Protein AF-A0A961CED8-F1 (afdb_monomer_lite)

Radius of gyration: 16.65 Å; chains: 1; bounding box: 51×16×36 Å

Foldseek 3Di:
DVVVVCCVPPLVLFADADAADADPPPCPVVAGGGHPAATPGAGSHDTPVVSVCVVVVHDDPPPDPPPPPDD

Sequence (71 aa):
PILYDLHATDADTVFRDITVGNNDVWGRVGCCAAGPGYDLASGLGSLRFAGLARALGAQVPPTTTSTTTST

Structure (mmCIF, N/CA/C/O backbone):
data_AF-A0A961CED8-F1
#
_entry.id   AF-A0A961CED8-F1
#
loop_
_atom_site.group_PDB
_atom_site.id
_atom_site.type_symbol
_atom_site.label_atom_id
_atom_site.label_alt_id
_atom_site.label_comp_id
_atom_site.label_asym_id
_atom_site.label_entity_id
_atom_site.label_seq_id
_atom_site.pdbx_PDB_ins_code
_atom_site.Cartn_x
_atom_site.Cartn_y
_atom_site.Cartn_z
_atom_site.occupancy
_atom_site.B_iso_or_equiv
_atom_site.auth_seq_id
_atom_site.auth_comp_id
_atom_site.auth_asym_id
_atom_site.auth_atom_id
_atom_site.pdbx_PDB_model_num
ATOM 1 N N . PRO A 1 1 ? 1.473 9.957 12.043 1.00 91.25 1 PRO A N 1
ATOM 2 C CA . PRO A 1 1 ? 0.351 10.556 11.279 1.00 91.25 1 PRO A CA 1
ATOM 3 C C . PRO A 1 1 ? -0.629 9.460 10.878 1.00 91.25 1 PRO A C 1
ATOM 5 O O . PRO A 1 1 ? -0.165 8.379 10.535 1.00 91.25 1 PRO A O 1
ATOM 8 N N . ILE A 1 2 ? -1.934 9.742 10.882 1.00 94.69 2 ILE A N 1
ATOM 9 C CA . ILE A 1 2 ? -2.984 8.708 10.914 1.00 94.69 2 ILE A CA 1
ATOM 10 C C . ILE A 1 2 ? -2.853 7.598 9.857 1.00 94.69 2 ILE A C 1
ATOM 12 O O . ILE A 1 2 ? -3.112 6.442 10.157 1.00 94.69 2 ILE A O 1
ATOM 16 N N . LEU A 1 3 ? -2.394 7.908 8.639 1.00 96.19 3 LEU A N 1
ATOM 17 C CA . LEU A 1 3 ? -2.231 6.899 7.583 1.00 96.19 3 LEU A CA 1
ATOM 18 C C . LEU A 1 3 ? -1.125 5.875 7.881 1.00 96.19 3 LEU A C 1
ATOM 20 O O . LEU A 1 3 ? -1.286 4.703 7.565 1.00 96.19 3 LEU A O 1
ATOM 24 N N . TYR A 1 4 ? -0.027 6.292 8.511 1.00 96.62 4 TYR A N 1
ATOM 25 C CA . TYR A 1 4 ? 1.053 5.380 8.902 1.00 96.62 4 TYR A CA 1
ATOM 26 C C . TYR A 1 4 ? 0.671 4.540 10.121 1.00 96.62 4 TYR A C 1
ATOM 28 O O . TYR A 1 4 ? 1.044 3.374 10.195 1.00 96.62 4 TYR A O 1
ATOM 36 N N . ASP A 1 5 ? -0.115 5.113 11.034 1.00 96.69 5 ASP A N 1
ATOM 37 C CA . ASP A 1 5 ? -0.630 4.391 12.199 1.00 96.69 5 ASP A CA 1
ATOM 38 C C . ASP A 1 5 ? -1.602 3.289 11.739 1.00 96.69 5 ASP A C 1
ATOM 40 O O . ASP A 1 5 ? -1.453 2.134 12.126 1.00 96.69 5 ASP A O 1
ATOM 44 N N . LEU A 1 6 ? -2.507 3.614 10.807 1.00 96.44 6 LEU A N 1
ATOM 45 C CA . LEU A 1 6 ? -3.406 2.643 10.172 1.00 96.44 6 LEU A CA 1
ATOM 46 C C . LEU A 1 6 ? -2.672 1.596 9.334 1.00 96.44 6 LEU A C 1
ATOM 48 O O . LEU A 1 6 ? -3.127 0.463 9.249 1.00 96.44 6 LEU A O 1
ATOM 52 N N . HIS A 1 7 ? -1.548 1.934 8.705 1.00 96.88 7 HIS A N 1
ATOM 53 C CA . HIS A 1 7 ? -0.741 0.928 8.018 1.00 96.88 7 HIS A CA 1
ATOM 54 C C . HIS A 1 7 ? -0.074 -0.032 9.015 1.00 96.88 7 HIS A C 1
ATOM 56 O O . HIS A 1 7 ? 0.062 -1.214 8.730 1.00 96.88 7 HIS A O 1
ATOM 62 N N . ALA A 1 8 ? 0.314 0.436 10.203 1.00 95.81 8 ALA A N 1
ATOM 63 C CA . ALA A 1 8 ? 0.890 -0.433 11.226 1.00 95.81 8 ALA A CA 1
ATOM 64 C C . ALA A 1 8 ? -0.133 -1.415 11.833 1.00 95.81 8 ALA A C 1
ATOM 66 O O . ALA A 1 8 ? 0.263 -2.492 12.277 1.00 95.81 8 ALA A O 1
ATOM 67 N N . THR A 1 9 ? -1.424 -1.064 11.860 1.00 95.56 9 THR A N 1
ATOM 68 C CA . THR A 1 9 ? -2.478 -1.879 12.495 1.00 95.56 9 THR A CA 1
ATOM 69 C C . THR A 1 9 ? -3.388 -2.613 11.509 1.00 95.56 9 THR A C 1
ATOM 71 O O . THR A 1 9 ? -3.837 -3.714 11.811 1.00 95.56 9 THR A O 1
ATOM 74 N N . ASP A 1 10 ? -3.646 -2.034 10.335 1.00 93.69 10 ASP A N 1
ATOM 75 C CA . ASP A 1 10 ? -4.723 -2.428 9.415 1.00 93.69 10 ASP A CA 1
ATOM 76 C C . ASP A 1 10 ? -4.307 -2.345 7.929 1.00 93.69 10 ASP A C 1
ATOM 78 O O . ASP A 1 10 ? -5.153 -2.088 7.062 1.00 93.69 10 ASP A O 1
ATOM 82 N N . ALA A 1 11 ? -3.018 -2.558 7.619 1.00 94.12 11 ALA A N 1
ATOM 83 C CA . ALA A 1 11 ? -2.434 -2.412 6.276 1.00 94.12 11 ALA A CA 1
ATOM 84 C C . ALA A 1 11 ? -3.324 -2.977 5.158 1.00 94.12 11 ALA A C 1
ATOM 86 O O . ALA A 1 11 ? -3.773 -2.230 4.292 1.00 94.12 11 ALA A O 1
ATOM 87 N N . ASP A 1 12 ? -3.651 -4.268 5.212 1.00 95.31 12 ASP A N 1
ATOM 88 C CA . ASP A 1 12 ? -4.381 -4.953 4.136 1.00 95.31 12 ASP A CA 1
ATOM 89 C C . ASP A 1 12 ? -5.838 -4.486 3.988 1.00 95.31 12 ASP A C 1
ATOM 91 O O . ASP A 1 12 ? -6.436 -4.576 2.908 1.00 95.31 12 ASP A O 1
ATO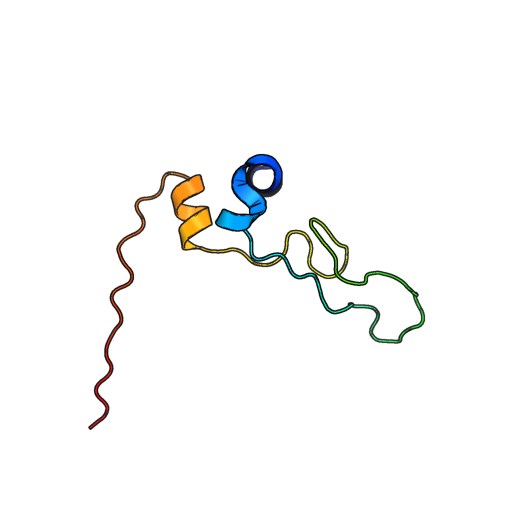M 95 N N . THR A 1 13 ? -6.421 -3.975 5.074 1.00 95.69 13 THR A N 1
ATOM 96 C CA . THR A 1 13 ? -7.800 -3.480 5.100 1.00 95.69 13 THR A CA 1
ATOM 97 C C . THR A 1 13 ? -7.887 -2.082 4.502 1.00 95.69 13 THR A C 1
ATOM 99 O O . THR A 1 13 ? -8.815 -1.789 3.743 1.00 95.69 13 THR A O 1
ATOM 102 N N . VAL A 1 14 ? -6.939 -1.209 4.844 1.00 97.75 14 VAL A N 1
ATOM 103 C CA . VAL A 1 14 ? -6.966 0.218 4.489 1.00 97.75 14 VAL A CA 1
ATOM 104 C C . VAL A 1 14 ? -6.217 0.494 3.189 1.00 97.75 14 VAL A C 1
ATOM 106 O O . VAL A 1 14 ? -6.601 1.399 2.445 1.00 97.75 14 VAL A O 1
ATOM 109 N N . PHE A 1 15 ? -5.205 -0.305 2.868 1.00 98.44 15 PHE A N 1
ATOM 110 C CA . PHE A 1 15 ? -4.325 -0.097 1.731 1.00 98.44 15 PHE A CA 1
ATOM 111 C C . PHE A 1 15 ? -4.372 -1.278 0.760 1.00 98.44 15 PHE A C 1
ATOM 113 O O . PHE A 1 15 ? -4.577 -2.445 1.099 1.00 98.44 15 PHE A O 1
ATOM 120 N N . ARG A 1 16 ? -4.213 -0.957 -0.516 1.00 98.19 16 ARG A N 1
ATOM 121 C CA . ARG A 1 16 ? -3.790 -1.897 -1.541 1.00 98.19 16 ARG A CA 1
ATOM 122 C C . ARG A 1 16 ? -2.336 -1.579 -1.832 1.00 98.19 16 ARG A C 1
ATOM 124 O O . ARG A 1 16 ? -2.056 -0.635 -2.576 1.00 98.19 16 ARG A O 1
ATOM 131 N N . ASP A 1 17 ? -1.481 -2.384 -1.219 1.00 98.38 17 ASP A N 1
ATOM 132 C CA . ASP A 1 17 ? -0.039 -2.363 -1.398 1.00 98.38 17 ASP A CA 1
ATOM 133 C C . ASP A 1 17 ? 0.323 -2.651 -2.864 1.00 98.38 17 ASP A C 1
ATOM 135 O O . ASP A 1 17 ? -0.253 -3.542 -3.505 1.00 98.38 17 ASP A O 1
ATOM 139 N N . ILE A 1 18 ? 1.224 -1.845 -3.418 1.00 98.44 18 ILE A N 1
ATOM 140 C CA . ILE A 1 18 ? 1.683 -1.955 -4.798 1.00 98.44 18 ILE A CA 1
ATOM 141 C C . ILE A 1 18 ? 3.095 -2.511 -4.750 1.00 98.44 18 ILE A C 1
ATOM 143 O O . ILE A 1 18 ? 4.033 -1.805 -4.435 1.00 98.44 18 ILE A O 1
ATOM 147 N N . THR A 1 19 ? 3.251 -3.777 -5.124 1.00 98.25 19 THR A N 1
ATOM 148 C CA . THR A 1 19 ? 4.525 -4.494 -4.963 1.00 98.25 19 THR A CA 1
ATOM 149 C C . THR A 1 19 ? 5.261 -4.752 -6.276 1.00 98.25 19 THR A C 1
ATOM 151 O O . THR A 1 19 ? 6.286 -5.428 -6.294 1.00 98.25 19 THR A O 1
ATOM 154 N N . VAL A 1 20 ? 4.732 -4.256 -7.401 1.00 98.12 20 VAL A N 1
ATOM 155 C CA . VAL A 1 20 ? 5.288 -4.484 -8.742 1.00 98.12 20 VAL A CA 1
ATOM 156 C C . VAL A 1 20 ? 5.318 -3.179 -9.531 1.00 98.12 20 VAL A C 1
ATOM 158 O O . VAL A 1 20 ? 4.296 -2.512 -9.682 1.00 98.12 20 VAL A O 1
ATOM 161 N N . GLY A 1 21 ? 6.491 -2.855 -10.078 1.00 96.94 21 GLY A N 1
ATOM 162 C CA . GLY A 1 21 ? 6.755 -1.637 -10.845 1.00 96.94 21 GLY A CA 1
ATOM 163 C C . GLY A 1 21 ? 7.960 -0.876 -10.296 1.00 96.94 21 GLY A C 1
ATOM 164 O O . GLY A 1 21 ? 8.596 -1.307 -9.338 1.00 96.94 21 GLY A O 1
ATOM 165 N N . ASN A 1 22 ? 8.302 0.246 -10.920 1.00 97.25 22 ASN A N 1
ATOM 166 C CA . ASN A 1 22 ? 9.294 1.197 -10.421 1.00 97.25 22 ASN A CA 1
ATOM 167 C C . ASN A 1 22 ? 8.993 2.594 -10.987 1.00 97.25 22 ASN A C 1
ATOM 169 O O . ASN A 1 22 ? 8.234 2.713 -11.953 1.00 97.25 22 ASN A O 1
ATOM 173 N N . ASN A 1 23 ? 9.587 3.636 -10.402 1.00 96.31 23 ASN A N 1
ATOM 174 C CA . ASN A 1 23 ? 9.536 5.006 -10.930 1.00 96.31 23 ASN A CA 1
ATOM 175 C C . ASN A 1 23 ? 10.902 5.515 -11.444 1.00 96.31 23 ASN A C 1
ATOM 177 O O . ASN A 1 23 ? 11.064 6.717 -11.661 1.00 96.31 23 ASN A O 1
ATOM 181 N N . ASP A 1 24 ? 11.867 4.623 -11.700 1.00 95.94 24 ASP A N 1
ATOM 182 C CA . ASP A 1 24 ? 13.122 4.955 -12.388 1.00 95.94 24 ASP A CA 1
ATOM 183 C C . ASP A 1 24 ? 12.896 4.957 -13.904 1.00 95.94 24 ASP A C 1
ATOM 185 O O . ASP A 1 24 ? 13.228 4.013 -14.621 1.00 95.94 24 ASP A O 1
ATOM 189 N N . VAL A 1 25 ? 12.311 6.050 -14.398 1.00 94.31 25 VAL A N 1
ATOM 190 C CA . VAL A 1 25 ? 11.868 6.193 -15.796 1.00 94.31 25 VAL A CA 1
ATOM 191 C C . VAL A 1 25 ? 12.999 5.931 -16.802 1.00 94.31 25 VAL A C 1
ATOM 193 O O . VAL A 1 25 ? 12.746 5.429 -17.896 1.00 94.31 25 VAL A O 1
ATOM 196 N N . TRP A 1 26 ? 14.251 6.238 -16.439 1.00 93.88 26 TRP A N 1
ATOM 197 C CA . TRP A 1 26 ? 15.416 6.082 -17.318 1.00 93.88 26 TRP A CA 1
ATOM 198 C C . TRP A 1 26 ? 16.247 4.831 -17.041 1.00 93.88 26 TRP A C 1
ATOM 200 O O . TRP A 1 26 ? 17.202 4.587 -17.780 1.00 93.88 26 TRP A O 1
ATOM 210 N N . GLY A 1 27 ? 15.916 4.053 -16.007 1.00 92.19 27 GLY A N 1
ATOM 211 C CA . GLY A 1 27 ? 16.686 2.879 -15.593 1.00 92.19 27 GLY A CA 1
ATOM 212 C C . GLY A 1 27 ? 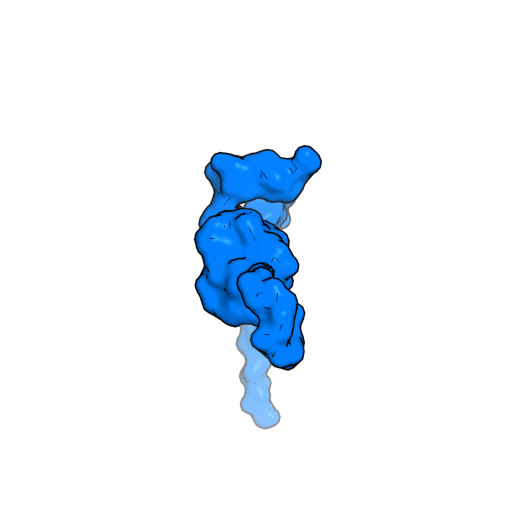18.138 3.204 -15.226 1.00 92.19 27 GLY A C 1
ATOM 213 O O . GLY A 1 27 ? 19.026 2.384 -15.454 1.00 92.19 27 GLY A O 1
ATOM 214 N N . ARG A 1 28 ? 18.407 4.429 -14.752 1.00 93.38 28 ARG A N 1
ATOM 215 C CA . ARG A 1 28 ? 19.769 4.921 -14.456 1.00 93.38 28 ARG A CA 1
ATOM 216 C C . ARG A 1 28 ? 19.997 5.232 -12.989 1.00 93.38 28 ARG A C 1
ATOM 218 O O . ARG A 1 28 ? 21.150 5.273 -12.570 1.00 93.38 28 ARG A O 1
ATOM 225 N N . VAL A 1 29 ? 18.934 5.485 -12.230 1.00 91.44 29 VAL A N 1
ATOM 226 C CA . VAL A 1 29 ? 19.045 5.753 -10.793 1.00 91.44 29 VAL A CA 1
ATOM 227 C C . VAL A 1 29 ? 19.246 4.437 -10.039 1.00 91.44 29 VAL A C 1
ATOM 229 O O . VAL A 1 29 ? 19.918 4.417 -9.011 1.00 91.44 29 VAL A O 1
ATOM 232 N N . GLY A 1 30 ? 18.707 3.331 -10.566 1.00 88.62 30 GLY A N 1
ATOM 233 C CA . GLY A 1 30 ? 18.814 2.004 -9.963 1.00 88.62 30 GLY A CA 1
ATOM 234 C C . GLY A 1 30 ? 18.043 1.895 -8.650 1.00 88.62 30 GLY A C 1
ATOM 235 O O . GLY A 1 30 ? 18.407 1.098 -7.789 1.00 88.62 30 GLY A O 1
ATOM 236 N N . CYS A 1 31 ? 17.011 2.721 -8.469 1.00 87.06 31 CYS A N 1
ATOM 237 C CA . CYS A 1 31 ? 16.247 2.802 -7.232 1.00 87.06 31 CYS A CA 1
ATOM 238 C C . CYS A 1 31 ? 14.768 2.497 -7.443 1.00 87.06 31 CYS A C 1
ATOM 240 O O . CYS A 1 31 ? 14.271 2.398 -8.565 1.00 87.06 31 CYS A O 1
ATOM 242 N N . CYS A 1 32 ? 14.072 2.465 -6.306 1.00 93.38 32 CYS A N 1
ATOM 243 C CA . CYS A 1 32 ? 12.655 2.781 -6.246 1.00 93.38 32 CYS A CA 1
ATOM 244 C C . CYS A 1 32 ? 11.773 1.777 -7.001 1.00 93.38 32 CYS A C 1
ATOM 246 O O . CYS A 1 32 ? 10.766 2.134 -7.610 1.00 93.38 32 CYS A O 1
ATOM 248 N N . ALA A 1 33 ? 12.172 0.504 -6.955 1.00 97.00 33 ALA A N 1
ATOM 249 C CA . ALA A 1 33 ? 11.270 -0.596 -7.238 1.00 97.00 33 ALA A CA 1
ATOM 250 C C . ALA A 1 33 ? 10.219 -0.680 -6.128 1.00 97.00 33 ALA A C 1
ATOM 252 O O . ALA A 1 33 ? 10.540 -0.531 -4.947 1.00 97.00 33 ALA A O 1
ATOM 253 N N . ALA A 1 34 ? 8.978 -0.905 -6.537 1.00 98.38 34 ALA A N 1
ATOM 254 C CA . ALA A 1 34 ? 7.875 -1.138 -5.628 1.00 98.38 34 ALA A CA 1
ATOM 255 C C . ALA A 1 34 ? 8.078 -2.473 -4.891 1.00 98.38 34 ALA A C 1
ATOM 257 O O . ALA A 1 34 ? 8.696 -3.398 -5.431 1.00 98.38 34 ALA A O 1
ATOM 258 N N . GLY A 1 35 ? 7.584 -2.580 -3.662 1.00 97.56 35 GLY A N 1
ATOM 259 C CA . GLY A 1 35 ? 7.803 -3.753 -2.819 1.00 97.56 35 GLY A CA 1
ATOM 260 C C . GLY A 1 35 ? 6.891 -3.756 -1.596 1.00 97.56 35 GLY A C 1
ATOM 261 O O . GLY A 1 35 ? 6.144 -2.808 -1.416 1.00 97.56 35 GLY A O 1
ATOM 262 N N . PRO A 1 36 ? 6.918 -4.816 -0.768 1.00 97.50 36 PRO A N 1
ATOM 263 C CA . PRO A 1 36 ? 6.009 -4.917 0.369 1.00 97.50 36 PRO A CA 1
ATOM 264 C C . PRO A 1 36 ? 6.130 -3.741 1.349 1.00 97.50 36 PRO A C 1
ATOM 266 O O . PRO A 1 36 ? 7.223 -3.457 1.849 1.00 97.50 36 PRO A O 1
ATOM 269 N N . GLY A 1 37 ? 4.995 -3.134 1.693 1.00 96.62 37 GLY A N 1
ATOM 270 C CA . GLY A 1 37 ? 4.903 -2.030 2.647 1.00 96.62 37 GLY A CA 1
ATOM 271 C C . GLY A 1 37 ? 5.233 -0.665 2.039 1.00 96.62 37 GLY A C 1
ATOM 272 O O . GLY A 1 37 ? 4.901 -0.380 0.897 1.00 96.62 37 GLY A O 1
ATOM 273 N N . TYR A 1 38 ? 5.850 0.223 2.828 1.00 97.12 38 TYR A N 1
ATOM 274 C CA . TYR A 1 38 ? 6.225 1.543 2.319 1.00 97.12 38 TYR A CA 1
ATOM 275 C C . TYR A 1 38 ? 7.376 1.441 1.314 1.00 97.12 38 TYR A C 1
ATOM 277 O O . TYR A 1 38 ? 8.457 0.959 1.663 1.00 97.12 38 TYR A O 1
ATOM 285 N N . ASP A 1 39 ? 7.195 2.012 0.126 1.00 97.69 39 ASP A N 1
ATOM 286 C CA . ASP A 1 39 ? 8.251 2.134 -0.876 1.00 97.69 39 ASP A CA 1
ATOM 287 C C . ASP A 1 39 ? 8.332 3.544 -1.505 1.00 97.69 39 ASP A C 1
ATOM 289 O O . ASP A 1 39 ? 7.471 4.406 -1.318 1.00 97.69 39 ASP A O 1
ATOM 293 N N . LEU A 1 40 ? 9.413 3.805 -2.248 1.00 96.75 40 LEU A N 1
ATOM 294 C CA . LEU A 1 40 ? 9.665 5.103 -2.894 1.00 96.75 40 LEU A CA 1
ATOM 295 C C . LEU A 1 40 ? 8.943 5.286 -4.241 1.00 96.75 40 LEU A C 1
ATOM 297 O O . LEU A 1 40 ? 8.978 6.379 -4.808 1.00 96.75 40 LEU A O 1
ATOM 301 N N . ALA A 1 41 ? 8.322 4.235 -4.770 1.00 97.62 41 ALA A N 1
ATOM 302 C CA . ALA A 1 41 ? 7.530 4.273 -5.993 1.00 97.62 41 ALA A CA 1
ATOM 303 C C . ALA A 1 41 ? 6.073 4.677 -5.724 1.00 97.62 41 ALA A C 1
ATOM 305 O O . ALA A 1 41 ? 5.478 5.400 -6.522 1.00 97.62 41 ALA A O 1
ATOM 306 N N . SER A 1 42 ? 5.502 4.199 -4.618 1.00 97.94 42 SER A N 1
ATOM 307 C CA . SER A 1 42 ? 4.065 4.161 -4.358 1.00 97.94 42 SER A CA 1
ATOM 308 C C . SER A 1 42 ? 3.670 4.550 -2.926 1.00 97.94 42 SER A C 1
ATOM 310 O O . SER A 1 42 ? 2.481 4.717 -2.640 1.00 97.94 42 SER A O 1
ATOM 312 N N . GLY A 1 43 ? 4.637 4.758 -2.026 1.00 97.75 43 GLY A N 1
ATOM 313 C CA . GLY A 1 43 ? 4.366 5.031 -0.617 1.00 97.75 43 GLY A CA 1
ATOM 314 C C . GLY A 1 43 ? 3.751 3.808 0.059 1.00 97.75 43 GLY A C 1
ATOM 315 O O . GLY A 1 43 ? 4.275 2.716 -0.078 1.00 97.75 43 GLY A O 1
ATOM 316 N N . LEU A 1 44 ? 2.634 3.983 0.772 1.00 98.06 44 LEU A N 1
ATOM 317 C CA . LEU A 1 44 ? 1.859 2.885 1.385 1.00 98.06 44 LEU A CA 1
ATOM 318 C C . LEU A 1 44 ? 0.900 2.199 0.386 1.00 98.06 44 LEU A C 1
ATOM 320 O O . LEU A 1 44 ? 0.028 1.427 0.783 1.00 98.06 44 LEU A O 1
ATOM 324 N N . GLY A 1 45 ? 0.977 2.557 -0.899 1.00 98.00 45 GLY A N 1
ATOM 325 C CA . GLY A 1 45 ? 0.038 2.127 -1.926 1.00 98.00 45 GLY A CA 1
ATOM 326 C C . GLY A 1 45 ? -1.259 2.944 -1.964 1.00 98.00 45 GLY A C 1
ATOM 327 O O . GLY A 1 45 ? -1.355 4.078 -1.489 1.00 98.00 45 GLY A O 1
ATOM 328 N N . SER A 1 46 ? -2.286 2.370 -2.593 1.00 98.00 46 SER A N 1
ATOM 329 C CA . SER A 1 46 ? -3.576 3.047 -2.813 1.00 98.00 46 SER A CA 1
ATOM 330 C C . SER A 1 46 ? -4.582 2.783 -1.691 1.00 98.00 46 SER A C 1
ATOM 332 O O . SER A 1 46 ? -4.610 1.697 -1.120 1.00 98.00 46 SER A O 1
ATOM 334 N N . LEU A 1 47 ? -5.4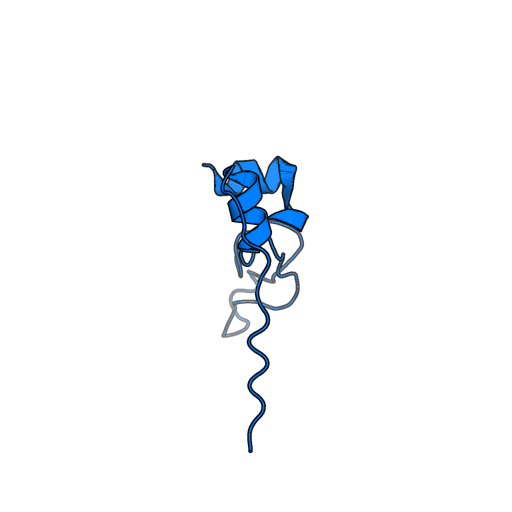56 3.747 -1.398 1.00 97.50 47 LEU A N 1
ATOM 335 C CA . LEU A 1 47 ? -6.468 3.601 -0.350 1.00 97.50 47 LEU A CA 1
ATOM 336 C C . LEU A 1 47 ? -7.640 2.720 -0.797 1.00 97.50 47 LEU A C 1
ATOM 338 O O . LEU A 1 47 ? -8.265 2.941 -1.836 1.00 97.50 47 LEU A O 1
ATOM 342 N N . ARG A 1 48 ? -8.021 1.781 0.065 1.00 96.50 48 ARG A N 1
ATOM 343 C CA . ARG A 1 48 ? -9.306 1.083 0.015 1.00 96.50 48 ARG A CA 1
ATOM 344 C C . ARG A 1 48 ? -10.326 1.919 0.779 1.00 96.50 48 ARG A C 1
ATOM 346 O O . ARG A 1 48 ? -10.439 1.806 1.996 1.00 96.50 48 ARG A O 1
ATOM 353 N N . PHE A 1 49 ? -11.085 2.758 0.074 1.00 92.69 49 PHE A N 1
ATOM 354 C CA . PHE A 1 49 ? -11.975 3.750 0.700 1.00 92.69 49 PHE A CA 1
ATOM 355 C C . PHE A 1 49 ? -12.932 3.184 1.757 1.00 92.69 49 PHE A C 1
ATOM 357 O O . PHE A 1 49 ? -13.084 3.788 2.813 1.00 92.69 49 PHE A O 1
ATOM 364 N N . ALA A 1 50 ? -13.546 2.023 1.515 1.00 91.56 50 ALA A N 1
ATOM 365 C CA . ALA A 1 50 ? -14.421 1.389 2.502 1.00 91.56 50 ALA A CA 1
ATOM 366 C C . ALA A 1 50 ? -13.662 0.969 3.776 1.00 91.56 50 ALA A C 1
ATOM 368 O O . ALA A 1 50 ? -14.171 1.141 4.882 1.00 91.56 50 ALA A O 1
ATOM 369 N N . GLY A 1 51 ? -12.439 0.451 3.624 1.00 93.00 51 GLY A N 1
ATOM 370 C CA . GLY A 1 51 ? -11.565 0.099 4.743 1.00 93.00 51 GLY A CA 1
ATOM 371 C C . GLY A 1 51 ? -11.131 1.331 5.530 1.00 93.00 51 GLY A C 1
ATOM 372 O O . GLY A 1 51 ? -11.286 1.359 6.747 1.00 93.00 51 GLY A O 1
ATOM 373 N N . LEU A 1 52 ? -10.700 2.388 4.832 1.00 94.94 52 LEU A N 1
ATOM 374 C CA . LEU A 1 52 ? -10.360 3.669 5.452 1.00 94.94 52 LEU A CA 1
ATOM 375 C C . LEU A 1 52 ? -11.547 4.258 6.224 1.00 94.94 52 LEU A C 1
ATOM 377 O O . LEU A 1 52 ? -11.404 4.637 7.380 1.00 94.94 52 LEU A O 1
ATOM 381 N N . ALA A 1 53 ? -12.728 4.319 5.608 1.00 93.56 53 ALA A N 1
ATOM 382 C CA . ALA A 1 53 ? -13.917 4.877 6.241 1.00 93.56 53 ALA A CA 1
ATOM 383 C C . ALA A 1 53 ? -14.301 4.105 7.515 1.00 93.56 53 ALA A C 1
ATOM 385 O O . ALA A 1 53 ? -14.566 4.727 8.542 1.00 93.56 53 ALA A O 1
ATOM 386 N N . ARG A 1 54 ? -14.238 2.766 7.491 1.00 92.69 54 A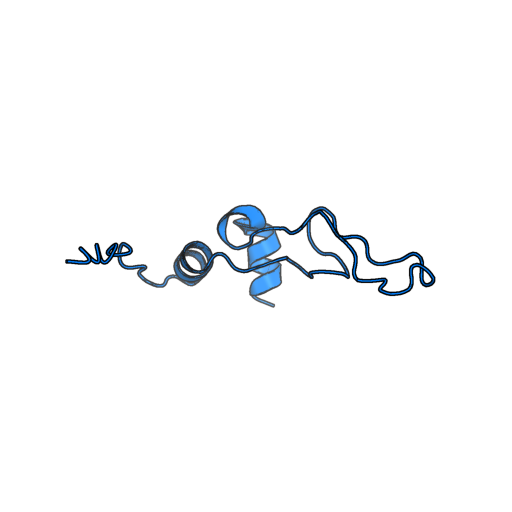RG A N 1
ATOM 387 C CA . ARG A 1 54 ? -14.443 1.941 8.693 1.00 92.69 54 ARG A CA 1
ATOM 388 C C . ARG A 1 54 ? -13.400 2.215 9.772 1.00 92.69 54 ARG A C 1
ATOM 390 O O . ARG A 1 54 ? -13.769 2.347 10.934 1.00 92.69 54 ARG A O 1
ATOM 397 N N . ALA A 1 55 ? -12.127 2.322 9.396 1.00 93.25 55 ALA A N 1
ATOM 398 C CA . ALA A 1 55 ? -11.038 2.596 10.330 1.00 93.25 55 ALA A CA 1
ATOM 399 C C . ALA A 1 55 ? -11.152 3.988 10.983 1.00 93.25 55 ALA A C 1
ATOM 401 O O . ALA A 1 55 ? -10.768 4.171 12.133 1.00 93.25 55 ALA A O 1
ATOM 402 N N . LEU A 1 56 ? -11.749 4.955 10.280 1.00 93.00 56 LEU A N 1
ATOM 403 C CA . LEU A 1 56 ? -12.054 6.293 10.798 1.00 93.00 56 LEU A CA 1
ATOM 404 C C . LEU A 1 56 ? -13.391 6.372 11.563 1.00 93.00 56 LEU A C 1
ATOM 406 O O . LEU A 1 56 ? -13.791 7.456 11.982 1.00 93.00 56 LEU A O 1
ATOM 410 N N . GLY A 1 57 ? -14.100 5.252 11.738 1.00 90.12 57 GLY A N 1
ATOM 411 C CA . GLY A 1 57 ? -15.383 5.201 12.446 1.00 90.12 57 GLY A CA 1
ATOM 412 C C . GLY A 1 57 ? -16.580 5.736 11.650 1.00 90.12 57 GLY A C 1
ATOM 413 O O . GLY A 1 57 ? -17.649 5.952 12.222 1.00 90.12 57 GLY A O 1
ATOM 414 N N . ALA A 1 58 ? -16.437 5.946 10.340 1.00 84.50 58 ALA A N 1
ATOM 415 C CA . ALA A 1 58 ? -17.546 6.337 9.481 1.00 84.50 58 ALA A CA 1
ATOM 416 C C . ALA A 1 58 ? -18.457 5.138 9.171 1.00 84.50 58 ALA A C 1
ATOM 418 O O . ALA A 1 58 ? -18.003 4.016 8.933 1.00 84.50 58 ALA A O 1
ATOM 419 N N . GLN A 1 59 ? -19.765 5.396 9.116 1.00 70.88 59 GLN A N 1
ATOM 420 C CA . GLN A 1 59 ? -20.723 4.438 8.572 1.00 70.88 59 GLN A CA 1
ATOM 421 C C . GLN A 1 59 ? -20.505 4.344 7.061 1.00 70.88 59 GLN A C 1
ATOM 423 O O . GLN A 1 59 ? -20.590 5.354 6.364 1.00 70.88 59 GLN A O 1
ATOM 428 N N . VAL A 1 60 ? -20.216 3.143 6.558 1.00 74.19 60 VAL A N 1
ATOM 429 C CA . VAL A 1 60 ? -20.068 2.885 5.121 1.00 74.19 60 VAL A CA 1
ATOM 430 C C . VAL A 1 60 ? -21.376 2.281 4.620 1.00 74.19 60 VAL A C 1
ATOM 432 O O . VAL A 1 60 ? -21.653 1.122 4.940 1.00 74.19 60 VAL A O 1
ATOM 435 N N . PRO A 1 61 ? -22.200 3.028 3.862 1.00 73.56 61 PRO A N 1
ATOM 436 C CA . PRO A 1 61 ? -23.393 2.461 3.256 1.00 73.56 61 PRO A CA 1
ATOM 437 C C . PRO A 1 61 ? -22.999 1.310 2.321 1.00 73.56 61 PRO A C 1
ATOM 439 O O . PRO A 1 61 ? -21.965 1.405 1.650 1.00 73.56 61 PRO A O 1
ATOM 442 N N . PRO A 1 62 ? -23.801 0.236 2.232 1.00 70.75 62 PRO A N 1
ATOM 443 C CA . PRO A 1 62 ? -23.577 -0.786 1.222 1.00 70.75 62 PRO A CA 1
ATOM 444 C C . PRO A 1 62 ? -23.580 -0.132 -0.162 1.00 70.75 62 PRO A C 1
ATOM 446 O O . PRO A 1 62 ? -24.477 0.649 -0.490 1.00 70.75 62 PRO A O 1
ATOM 449 N N . THR A 1 63 ? -22.556 -0.425 -0.966 1.00 66.88 63 THR A N 1
ATOM 450 C CA . THR A 1 63 ? -22.461 0.073 -2.338 1.00 66.88 63 THR A CA 1
ATOM 451 C C . THR A 1 63 ? -23.654 -0.466 -3.117 1.00 66.88 63 THR A C 1
ATOM 453 O O . THR A 1 63 ? -23.734 -1.657 -3.406 1.00 66.88 63 THR A O 1
ATOM 456 N N . THR A 1 64 ? -24.610 0.401 -3.432 1.00 64.38 64 THR A N 1
ATOM 457 C CA . THR A 1 64 ? -25.706 0.069 -4.336 1.00 64.38 64 THR A CA 1
ATOM 458 C C . THR A 1 64 ? -25.111 -0.004 -5.735 1.00 64.38 64 THR A C 1
ATOM 460 O O . THR A 1 64 ? -24.725 1.008 -6.316 1.00 64.38 64 THR A O 1
ATOM 463 N N . THR A 1 65 ? -24.963 -1.216 -6.267 1.00 59.84 65 THR A N 1
ATOM 464 C CA . THR A 1 65 ? -24.612 -1.413 -7.672 1.00 59.84 65 THR A CA 1
ATOM 465 C C . THR A 1 65 ? -25.757 -0.863 -8.510 1.00 59.84 65 THR A C 1
ATOM 467 O O . THR A 1 65 ? -26.797 -1.506 -8.650 1.00 59.84 65 THR A O 1
ATOM 470 N N . SER A 1 66 ? -25.583 0.341 -9.053 1.00 60.75 66 SER A N 1
ATOM 471 C CA . SER A 1 66 ? -26.457 0.860 -10.099 1.00 60.75 66 SER A CA 1
ATOM 472 C C . SER A 1 66 ? -26.349 -0.081 -11.294 1.00 60.75 66 SER A C 1
ATOM 474 O O . SER A 1 66 ? -25.396 -0.026 -12.067 1.00 60.75 66 SER A O 1
ATOM 476 N N . THR A 1 67 ? -27.302 -1.004 -11.401 1.00 57.81 67 THR A N 1
ATOM 477 C CA . THR A 1 67 ? -27.464 -1.848 -12.581 1.00 57.81 67 THR A CA 1
ATOM 478 C C . THR A 1 67 ? -28.009 -0.943 -13.673 1.00 57.81 67 THR A C 1
ATOM 480 O O . THR A 1 67 ? -29.214 -0.730 -13.778 1.00 57.81 67 THR A O 1
ATOM 483 N N . THR A 1 68 ? -27.114 -0.334 -14.446 1.00 58.06 68 THR A N 1
ATOM 484 C CA . THR A 1 68 ? -27.493 0.345 -15.683 1.00 58.06 68 THR A CA 1
ATOM 485 C C . THR A 1 68 ? -27.872 -0.734 -16.691 1.00 58.06 68 THR A C 1
ATOM 487 O O . THR A 1 68 ? -27.021 -1.266 -17.399 1.00 58.06 68 THR A O 1
ATOM 490 N N . THR A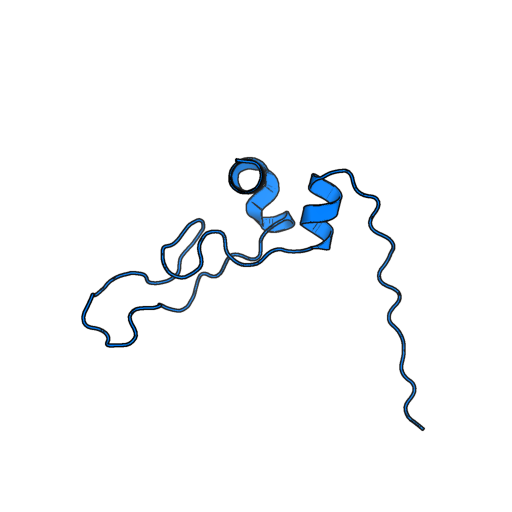 1 69 ? -29.153 -1.091 -16.733 1.00 62.88 69 THR A N 1
ATOM 491 C CA . THR A 1 69 ? -29.733 -1.807 -17.870 1.00 62.88 69 THR A CA 1
ATOM 492 C C . THR A 1 69 ? -29.717 -0.848 -19.056 1.00 62.88 69 THR A C 1
ATOM 494 O O . THR A 1 69 ? -30.535 0.065 -19.131 1.00 62.88 69 THR A O 1
ATOM 497 N N . SER A 1 70 ? -28.738 -1.007 -19.944 1.00 61.75 70 SER A N 1
ATOM 498 C CA . SER A 1 70 ? -28.710 -0.305 -21.226 1.00 61.75 70 SER A CA 1
ATOM 499 C C . SER A 1 70 ? -29.723 -0.975 -22.157 1.00 61.75 70 SER A C 1
ATOM 501 O O . SER A 1 70 ? -29.548 -2.144 -22.500 1.00 61.75 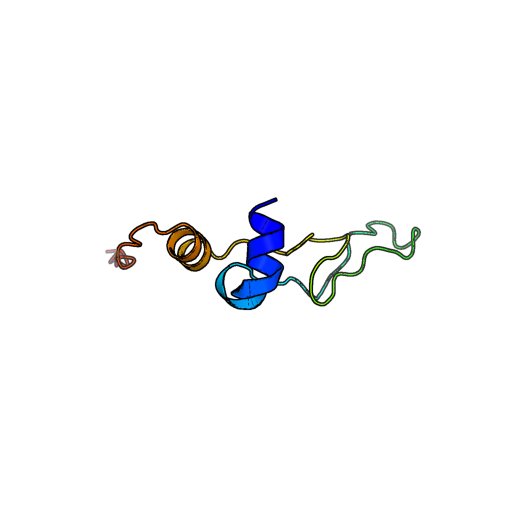70 SER A O 1
ATOM 503 N N . THR A 1 71 ? -30.786 -0.256 -22.515 1.00 61.50 71 THR A N 1
ATOM 504 C CA . THR A 1 71 ? -31.663 -0.555 -23.666 1.00 61.50 71 THR A CA 1
ATOM 505 C C . THR A 1 71 ? -31.114 0.051 -24.942 1.00 61.50 71 THR A C 1
ATOM 507 O O . THR A 1 71 ? -30.506 1.141 -24.840 1.00 61.50 71 THR A O 1
#

Secondary structure (DSSP, 8-state):
-HHHHHHHHHHHHHEE---S-B--TTS-S---B--SSSBTTTBT-EE-HHHHHHHTT--------------

pLDDT: mean 89.71, std 12.3, range [57.81, 98.44]